Protein AF-A0A7X5TL61-F1 (afdb_monomer_lite)

Foldseek 3Di:
DPPPCLVVLVVLLVVLVVQLCVLCPPPDPVRCVVDPVSVVSNLVSLVSNLVSLVCCCVVPVVVCVVCVVDPSVVSVCPNVVSVVPVPPDPPPDDDDDD

Radius of gyration: 18.01 Å; chains: 1; bounding box: 71×22×37 Å

Secondary structure (DSSP, 8-state):
-----HHHHHHHHHHHHHHHHHHHTT--HHHHHH-HHHHHHHHHHHHHHHHHHHHHHHH-HHHHHH-TTS-HHHHHHHHHHHHHHT------------

Structure (mmCIF, N/CA/C/O backbone):
data_AF-A0A7X5TL61-F1
#
_entry.id   AF-A0A7X5TL61-F1
#
loop_
_atom_site.group_PDB
_atom_site.id
_atom_site.type_symbol
_atom_site.label_atom_id
_atom_site.label_alt_id
_atom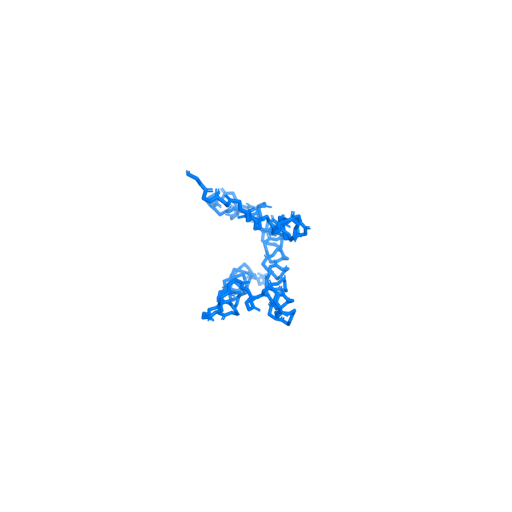_site.label_comp_id
_atom_site.label_asym_id
_atom_site.label_entity_id
_atom_site.label_seq_id
_atom_site.pdbx_PDB_ins_code
_atom_site.Cartn_x
_atom_site.Cartn_y
_atom_site.Cartn_z
_atom_site.occupancy
_atom_site.B_iso_or_equiv
_atom_site.auth_seq_id
_atom_site.auth_comp_id
_atom_site.auth_asym_id
_atom_site.auth_atom_id
_atom_site.pdbx_PDB_model_num
ATOM 1 N N . MET A 1 1 ? 26.045 -5.565 -12.470 1.00 39.50 1 MET A N 1
ATOM 2 C CA . MET A 1 1 ? 24.758 -6.169 -12.860 1.00 39.50 1 MET A CA 1
ATOM 3 C C . MET A 1 1 ? 23.682 -5.258 -12.320 1.00 39.50 1 MET A C 1
ATOM 5 O O . MET A 1 1 ? 23.699 -5.001 -11.126 1.00 39.50 1 MET A O 1
ATOM 9 N N . SER A 1 2 ? 22.846 -4.680 -13.174 1.00 51.00 2 SER A N 1
ATOM 10 C CA . SER A 1 2 ? 21.715 -3.875 -12.716 1.00 51.00 2 SER A CA 1
ATOM 11 C C . SER A 1 2 ? 20.712 -4.841 -12.088 1.00 51.00 2 SER A C 1
ATOM 13 O O . SER A 1 2 ? 20.037 -5.564 -12.815 1.00 51.00 2 SER A O 1
ATOM 15 N N . GLU A 1 3 ? 20.716 -4.960 -10.759 1.00 62.56 3 GLU A N 1
ATOM 16 C CA . GLU A 1 3 ? 19.758 -5.797 -10.031 1.00 62.56 3 GLU A CA 1
ATOM 17 C C . GLU A 1 3 ? 18.344 -5.398 -10.449 1.00 62.56 3 GLU A C 1
ATOM 19 O O . GLU A 1 3 ? 17.948 -4.238 -10.318 1.00 62.56 3 GLU A O 1
ATOM 24 N N . ASN A 1 4 ? 17.604 -6.351 -11.010 1.00 74.31 4 ASN A N 1
ATOM 25 C CA . ASN A 1 4 ? 16.220 -6.129 -11.370 1.00 74.31 4 ASN A CA 1
ATOM 26 C C . ASN A 1 4 ? 15.396 -6.068 -10.079 1.00 74.31 4 ASN A C 1
ATOM 28 O O . ASN A 1 4 ? 15.026 -7.107 -9.548 1.00 74.31 4 ASN A O 1
ATOM 32 N N . ARG A 1 5 ? 15.133 -4.856 -9.586 1.00 85.12 5 ARG A N 1
ATOM 33 C CA . ARG A 1 5 ? 14.358 -4.588 -8.363 1.00 85.12 5 ARG A CA 1
ATOM 34 C C . ARG A 1 5 ? 12.847 -4.617 -8.577 1.00 85.12 5 ARG A C 1
ATOM 36 O O . ARG A 1 5 ? 12.091 -4.397 -7.637 1.00 85.12 5 ARG A O 1
ATOM 43 N N . LEU A 1 6 ? 12.393 -4.880 -9.806 1.00 86.31 6 LEU A N 1
ATOM 44 C CA . LEU A 1 6 ? 10.972 -5.001 -10.126 1.00 86.31 6 LEU A CA 1
ATOM 45 C C . LEU A 1 6 ? 10.249 -6.012 -9.216 1.00 86.31 6 LEU A C 1
ATOM 47 O O . LEU A 1 6 ? 9.216 -5.635 -8.664 1.00 86.31 6 LEU A O 1
ATOM 51 N N . PRO A 1 7 ? 10.761 -7.243 -8.994 1.00 89.56 7 PRO A N 1
ATOM 52 C CA . PRO A 1 7 ? 10.104 -8.200 -8.107 1.00 89.56 7 PRO A CA 1
ATOM 53 C C . PRO A 1 7 ? 10.008 -7.688 -6.667 1.00 89.56 7 PRO A C 1
ATOM 55 O O . PRO A 1 7 ? 8.966 -7.857 -6.043 1.00 89.56 7 PRO A O 1
ATOM 58 N N . ASP A 1 8 ? 11.041 -6.999 -6.172 1.00 90.31 8 ASP A N 1
ATOM 59 C CA . ASP A 1 8 ? 11.046 -6.430 -4.819 1.00 90.31 8 ASP A CA 1
ATOM 60 C C . ASP A 1 8 ? 9.976 -5.342 -4.665 1.00 90.31 8 ASP A C 1
ATOM 62 O O . ASP A 1 8 ? 9.258 -5.302 -3.668 1.00 90.31 8 ASP A O 1
ATOM 66 N N . TYR A 1 9 ? 9.816 -4.472 -5.671 1.00 90.62 9 TYR A N 1
ATOM 67 C CA . TYR A 1 9 ? 8.770 -3.447 -5.652 1.00 90.62 9 TYR A CA 1
ATOM 68 C C . TYR A 1 9 ? 7.369 -4.052 -5.685 1.00 90.62 9 TYR A C 1
ATOM 70 O O . TYR A 1 9 ? 6.502 -3.615 -4.928 1.00 90.62 9 TYR A O 1
ATOM 78 N N . LEU A 1 10 ? 7.146 -5.066 -6.525 1.00 90.31 10 LEU A N 1
ATOM 79 C CA . LEU A 1 10 ? 5.861 -5.760 -6.589 1.00 90.31 10 LEU A CA 1
ATOM 80 C C . LEU A 1 10 ? 5.547 -6.474 -5.271 1.00 90.31 10 LEU A C 1
ATOM 82 O O .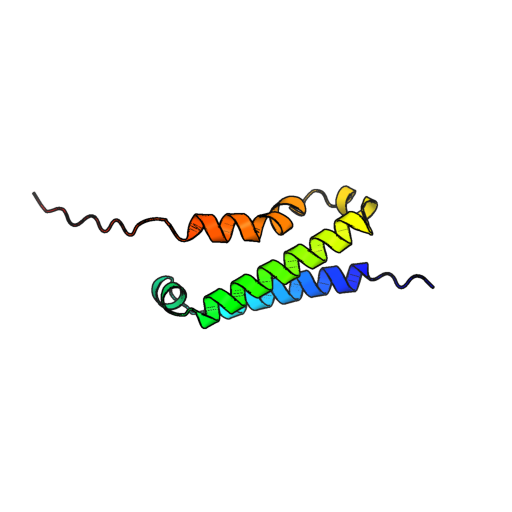 LEU A 1 10 ? 4.414 -6.404 -4.794 1.00 90.31 10 LEU A O 1
ATOM 86 N N . GLU A 1 11 ? 6.546 -7.095 -4.648 1.00 91.94 11 GLU A N 1
ATOM 87 C CA . GLU A 1 11 ? 6.374 -7.758 -3.360 1.00 91.94 11 GLU A CA 1
ATOM 88 C C . GLU A 1 11 ? 6.087 -6.755 -2.239 1.00 91.94 11 GLU A C 1
ATOM 90 O O . GLU A 1 11 ? 5.180 -6.976 -1.441 1.00 91.94 11 GLU A O 1
ATOM 95 N N . HIS A 1 12 ? 6.759 -5.600 -2.219 1.00 91.25 12 HIS A N 1
ATOM 96 C CA . HIS A 1 12 ? 6.447 -4.526 -1.272 1.00 91.25 12 HIS A CA 1
ATOM 97 C C . HIS A 1 12 ? 5.010 -4.018 -1.427 1.00 91.25 12 HIS A C 1
ATOM 99 O O . HIS A 1 12 ? 4.322 -3.805 -0.428 1.00 91.25 12 HIS A O 1
ATOM 105 N N . MET A 1 13 ? 4.529 -3.851 -2.664 1.00 91.19 13 MET A N 1
ATOM 106 C CA . MET A 1 13 ? 3.139 -3.464 -2.921 1.00 91.19 13 MET A CA 1
ATOM 107 C C . MET A 1 13 ? 2.163 -4.531 -2.420 1.00 91.19 13 MET A C 1
ATOM 109 O O . MET A 1 13 ? 1.174 -4.204 -1.764 1.00 91.19 13 MET A O 1
ATOM 113 N N . ARG A 1 14 ? 2.447 -5.808 -2.706 1.00 93.12 14 ARG A N 1
ATOM 114 C CA . ARG A 1 14 ? 1.620 -6.945 -2.286 1.00 93.12 14 ARG A CA 1
ATOM 115 C C . ARG A 1 14 ? 1.563 -7.061 -0.764 1.00 93.12 14 ARG A C 1
ATOM 117 O O . ARG A 1 14 ? 0.478 -7.237 -0.208 1.00 93.12 14 ARG A O 1
ATOM 124 N N . GLN A 1 15 ? 2.707 -6.947 -0.096 1.00 94.56 15 GLN A N 1
ATOM 125 C CA . GLN A 1 15 ? 2.799 -7.038 1.355 1.00 94.56 15 GLN A CA 1
ATOM 126 C C . GLN A 1 15 ? 2.066 -5.873 2.019 1.00 94.56 15 GLN A C 1
ATOM 128 O O . GLN A 1 15 ? 1.196 -6.111 2.847 1.00 94.56 15 GLN A O 1
ATOM 133 N N . ALA A 1 16 ? 2.300 -4.636 1.576 1.00 92.94 16 ALA A N 1
ATOM 134 C CA . ALA A 1 16 ? 1.610 -3.468 2.120 1.00 92.94 16 ALA A CA 1
ATOM 135 C C . ALA A 1 16 ? 0.084 -3.542 1.930 1.00 92.94 16 ALA A C 1
ATOM 137 O O . ALA A 1 16 ? -0.670 -3.183 2.835 1.00 92.94 16 ALA A O 1
ATOM 138 N N . ALA A 1 17 ? -0.389 -4.043 0.783 1.00 90.69 17 ALA A N 1
ATOM 139 C CA . ALA A 1 17 ? -1.817 -4.264 0.552 1.00 90.69 17 ALA A CA 1
ATOM 140 C C . ALA A 1 17 ? -2.389 -5.340 1.489 1.00 90.69 17 ALA A C 1
ATOM 142 O O . ALA A 1 17 ? -3.472 -5.162 2.041 1.00 90.69 17 ALA A O 1
ATOM 143 N N . THR A 1 18 ? -1.641 -6.424 1.704 1.00 94.44 18 THR A N 1
ATOM 144 C CA . THR A 1 18 ? -2.016 -7.495 2.639 1.00 94.44 18 THR A CA 1
ATOM 145 C C . THR A 1 18 ? -2.099 -6.963 4.069 1.00 94.44 18 THR A C 1
ATOM 147 O O . THR A 1 18 ? -3.081 -7.211 4.761 1.00 94.44 18 THR A O 1
ATOM 150 N N . ASP A 1 19 ? -1.115 -6.170 4.490 1.00 93.00 19 ASP A N 1
ATOM 151 C CA . ASP A 1 19 ? -1.082 -5.565 5.820 1.00 93.00 19 ASP A CA 1
ATOM 152 C C . ASP A 1 19 ? -2.256 -4.601 6.015 1.00 93.00 19 ASP A C 1
ATOM 154 O O . ASP A 1 19 ? -2.928 -4.661 7.038 1.00 93.00 19 ASP A O 1
ATOM 158 N N . ALA A 1 20 ? -2.577 -3.776 5.009 1.00 90.38 20 ALA A N 1
ATOM 159 C CA . ALA A 1 20 ? -3.743 -2.893 5.056 1.00 90.38 20 ALA A CA 1
ATOM 160 C C . ALA A 1 20 ? -5.054 -3.668 5.254 1.00 90.38 20 ALA A C 1
ATOM 162 O O . ALA A 1 20 ? -5.888 -3.246 6.052 1.00 90.38 20 ALA A O 1
ATOM 163 N N . CYS A 1 21 ? -5.226 -4.796 4.557 1.00 90.31 21 CYS A N 1
ATOM 164 C CA . CYS A 1 21 ? -6.373 -5.685 4.747 1.00 90.31 21 CYS A CA 1
ATOM 165 C C . CYS A 1 21 ? -6.400 -6.286 6.156 1.00 90.31 21 CYS A C 1
ATOM 167 O O . CYS A 1 21 ? -7.447 -6.272 6.792 1.00 90.31 21 CYS A O 1
ATOM 169 N N . ASN A 1 22 ? -5.259 -6.754 6.660 1.00 93.12 22 ASN A N 1
ATOM 170 C CA . ASN A 1 22 ? -5.158 -7.340 7.997 1.00 93.12 22 ASN A CA 1
ATOM 171 C C . ASN A 1 22 ? -5.438 -6.316 9.103 1.00 93.12 22 ASN A C 1
ATOM 173 O O . ASN A 1 22 ? -6.053 -6.657 10.106 1.00 93.12 22 ASN A O 1
ATOM 177 N N . PHE A 1 23 ? -5.019 -5.061 8.925 1.00 89.38 23 PHE A N 1
ATOM 178 C CA . PHE A 1 23 ? -5.264 -4.002 9.903 1.00 89.38 23 PHE A CA 1
ATOM 179 C C . PHE A 1 23 ? -6.737 -3.658 10.058 1.00 89.38 23 PHE A C 1
ATOM 181 O O . PHE A 1 23 ? -7.101 -3.164 11.112 1.00 89.38 23 PHE A O 1
ATOM 188 N N . VAL A 1 24 ? -7.563 -3.881 9.034 1.00 88.81 24 VAL A N 1
ATOM 189 C CA . VAL A 1 24 ? -9.012 -3.624 9.089 1.00 88.81 24 VAL A CA 1
ATOM 190 C C . VAL A 1 24 ? -9.829 -4.901 9.285 1.00 88.81 24 VAL A C 1
ATOM 192 O O . VAL A 1 24 ? -11.052 -4.827 9.406 1.00 88.81 24 VAL A O 1
ATOM 195 N N . ASP A 1 25 ? -9.179 -6.066 9.308 1.00 91.69 25 ASP A N 1
ATOM 196 C CA . ASP A 1 25 ? -9.850 -7.349 9.474 1.00 91.69 25 ASP A CA 1
ATOM 197 C C . ASP A 1 25 ? -10.462 -7.453 10.876 1.00 91.69 25 ASP A C 1
ATOM 199 O O . ASP A 1 25 ? -9.830 -7.154 11.888 1.00 91.69 25 ASP A O 1
ATOM 203 N N . GLY A 1 26 ? -11.738 -7.830 10.934 1.00 87.56 26 GLY A N 1
ATOM 204 C CA . GLY A 1 26 ? -12.487 -7.919 12.189 1.00 87.56 26 GLY A CA 1
ATOM 205 C C . GLY A 1 26 ? -12.878 -6.581 12.835 1.00 87.56 26 GLY A C 1
ATOM 206 O O . GLY A 1 26 ? -13.568 -6.605 13.854 1.00 87.56 26 GLY A O 1
ATOM 207 N N . LEU A 1 27 ? -12.514 -5.429 12.259 1.00 87.19 27 LEU A N 1
ATOM 208 C CA . LEU A 1 27 ? -12.941 -4.115 12.751 1.00 87.19 27 LEU A CA 1
ATOM 209 C C . LEU A 1 27 ? -14.265 -3.685 12.124 1.00 87.19 27 LEU A C 1
ATOM 211 O O . LEU A 1 27 ? -14.471 -3.768 10.910 1.00 87.19 27 LEU A O 1
ATOM 215 N N . SER A 1 28 ? -15.164 -3.149 12.949 1.00 87.81 28 SER A N 1
ATOM 216 C CA . SER A 1 28 ? -16.319 -2.437 12.420 1.00 87.81 28 SER A CA 1
ATOM 217 C C . SER A 1 28 ? -15.900 -1.068 11.877 1.00 87.81 28 SER A C 1
ATOM 219 O O . SER A 1 28 ? -14.858 -0.511 12.228 1.00 87.81 28 SER A O 1
ATOM 221 N N . LYS A 1 29 ? -16.752 -0.469 11.037 1.00 79.88 29 LYS A N 1
ATOM 222 C CA . LYS A 1 29 ? -16.522 0.894 10.537 1.00 79.88 29 LYS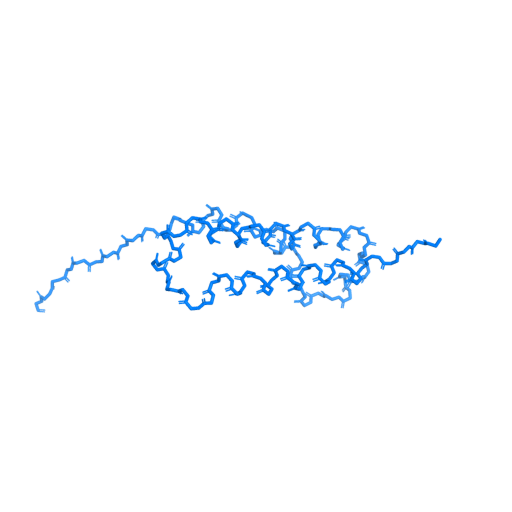 A CA 1
ATOM 223 C C . LYS A 1 29 ? -16.376 1.910 11.677 1.00 79.88 29 LYS A C 1
ATOM 225 O O . LYS A 1 29 ? -15.606 2.853 11.536 1.00 79.88 29 LYS A O 1
ATOM 230 N N . VAL A 1 30 ? -17.131 1.747 12.764 1.00 84.81 30 VAL A N 1
ATOM 231 C CA . VAL A 1 30 ? -17.090 2.667 13.911 1.00 84.81 30 VAL A CA 1
ATOM 232 C C . VAL A 1 30 ? -15.756 2.523 14.637 1.00 84.81 30 VAL A C 1
ATOM 234 O O . VAL A 1 30 ? -15.060 3.521 14.798 1.00 84.81 30 VAL A O 1
ATOM 237 N N . ASP A 1 31 ? -15.346 1.286 14.926 1.00 87.00 31 ASP A N 1
ATOM 238 C CA . ASP A 1 31 ?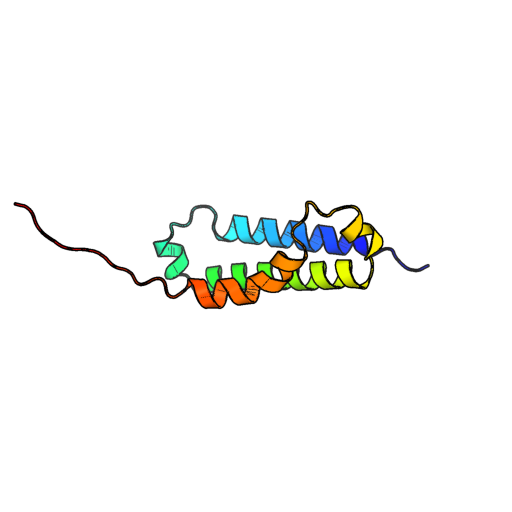 -14.070 1.007 15.595 1.00 87.00 31 ASP A CA 1
ATOM 239 C C . ASP A 1 31 ? -12.883 1.533 14.778 1.00 87.00 31 ASP A C 1
ATOM 241 O O . ASP A 1 31 ? -11.982 2.169 15.318 1.00 87.00 31 ASP A O 1
ATOM 245 N N . PHE A 1 32 ? -12.912 1.360 13.451 1.00 85.38 32 PHE A N 1
ATOM 246 C CA . PHE A 1 32 ? -11.888 1.914 12.564 1.00 85.38 32 PHE A CA 1
ATOM 247 C C . PHE A 1 32 ? -11.825 3.446 12.619 1.00 85.38 32 PHE A C 1
ATOM 249 O O . PHE A 1 32 ? -10.737 4.018 12.599 1.00 85.38 32 PHE A O 1
ATOM 256 N N . LEU A 1 33 ? -12.972 4.131 12.675 1.00 83.44 33 LEU A N 1
ATOM 257 C CA . LEU A 1 33 ? -13.026 5.597 12.722 1.00 83.44 33 LEU A CA 1
ATOM 258 C C . LEU A 1 33 ? -12.551 6.167 14.065 1.00 83.44 33 LEU A C 1
ATOM 260 O O . LEU A 1 33 ? -12.034 7.288 14.096 1.00 83.44 33 LEU A O 1
ATOM 264 N N . GLU A 1 34 ? -12.683 5.408 15.150 1.00 89.31 34 GLU A N 1
ATOM 265 C CA . GLU A 1 34 ? -12.194 5.790 16.477 1.00 89.31 34 GLU A CA 1
ATOM 266 C C . GLU A 1 34 ? -10.720 5.402 16.695 1.00 89.31 34 GLU A C 1
ATOM 268 O O . GLU A 1 34 ? -9.993 6.099 17.412 1.00 89.31 3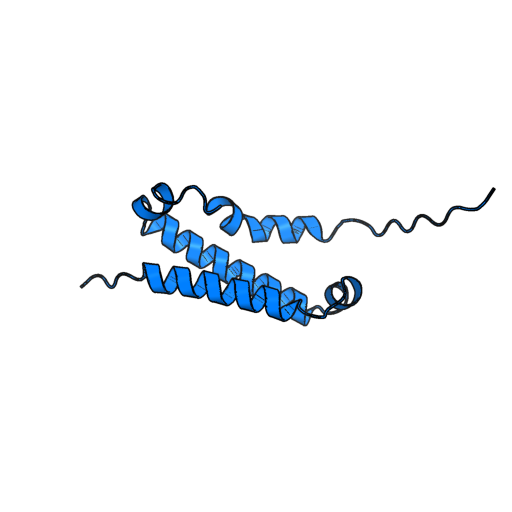4 GLU A O 1
ATOM 273 N N . ASP A 1 35 ? -10.231 4.366 16.008 1.00 88.75 35 ASP A N 1
ATOM 274 C CA . ASP A 1 35 ? -8.842 3.919 16.080 1.00 88.75 35 ASP A CA 1
ATOM 275 C C . ASP A 1 35 ? -7.921 4.654 15.090 1.00 88.75 35 ASP A C 1
ATOM 277 O O . ASP A 1 35 ? -7.648 4.236 13.958 1.00 88.75 35 ASP A O 1
ATOM 281 N N . LYS A 1 36 ? -7.358 5.764 15.574 1.00 89.25 36 LYS A N 1
ATOM 282 C CA . LYS A 1 36 ? -6.352 6.544 14.841 1.00 89.25 36 LYS A CA 1
ATOM 283 C C . LYS A 1 36 ? -5.077 5.757 14.537 1.00 89.25 36 LYS A C 1
ATOM 285 O O . LYS A 1 36 ? -4.423 6.072 13.547 1.00 89.25 36 LYS A O 1
ATOM 290 N N . CYS A 1 37 ? -4.692 4.789 15.367 1.00 90.12 37 CYS A N 1
ATOM 291 C CA . CYS A 1 37 ? -3.480 4.002 15.143 1.00 90.12 37 CYS A CA 1
ATOM 292 C C . CYS A 1 37 ? -3.648 3.142 13.889 1.00 90.12 37 CYS A C 1
ATOM 294 O O . CYS A 1 37 ? -2.825 3.200 12.974 1.00 90.12 37 CYS A O 1
ATOM 296 N N . THR A 1 38 ? -4.782 2.448 13.800 1.00 89.81 38 THR A N 1
ATOM 297 C CA . THR A 1 38 ? -5.140 1.622 12.645 1.00 89.81 38 THR A CA 1
ATOM 298 C C . THR A 1 38 ? -5.311 2.458 11.379 1.00 89.81 38 THR A C 1
ATOM 300 O O . THR A 1 38 ? -4.794 2.093 10.323 1.00 89.81 38 THR A O 1
ATOM 303 N N . GLN A 1 39 ? -5.937 3.638 11.468 1.00 87.69 39 GLN A N 1
ATOM 304 C CA . GLN A 1 39 ? -6.004 4.565 10.331 1.00 87.69 39 GLN A CA 1
ATOM 305 C C . GLN A 1 39 ? -4.614 4.962 9.824 1.00 87.69 39 GLN A C 1
ATOM 307 O O . GLN A 1 39 ? -4.369 4.924 8.620 1.00 87.69 39 GLN A O 1
ATOM 312 N N . GLN A 1 40 ? -3.691 5.323 10.721 1.00 88.94 40 GLN A N 1
ATOM 313 C CA . GLN A 1 40 ? -2.321 5.675 10.338 1.00 88.94 40 GLN A CA 1
ATOM 314 C C . GLN A 1 40 ? -1.583 4.483 9.720 1.00 88.94 40 GLN A C 1
ATOM 316 O O . GLN A 1 40 ? -0.909 4.657 8.707 1.00 88.94 40 GLN A O 1
ATOM 321 N N . ALA A 1 41 ? -1.751 3.275 10.264 1.00 91.31 41 ALA A N 1
ATOM 322 C CA . ALA A 1 41 ? -1.156 2.059 9.714 1.00 91.31 41 ALA A CA 1
ATOM 323 C C . ALA A 1 41 ? -1.627 1.798 8.272 1.00 91.31 41 ALA A C 1
ATOM 325 O O . ALA A 1 41 ? -0.808 1.620 7.371 1.00 91.31 41 ALA A O 1
ATOM 326 N N . VAL A 1 42 ? -2.937 1.891 8.025 1.00 89.88 42 VAL A N 1
ATOM 327 C CA . VAL A 1 42 ? -3.530 1.746 6.687 1.00 89.88 42 VAL A CA 1
ATOM 328 C C . VAL A 1 42 ? -3.046 2.844 5.731 1.00 89.88 42 VAL A C 1
ATOM 330 O O . VAL A 1 42 ? -2.699 2.562 4.583 1.00 89.88 42 VAL A O 1
ATOM 333 N N . ILE A 1 43 ? -2.966 4.096 6.192 1.00 88.81 43 ILE A N 1
ATOM 334 C CA . ILE A 1 43 ? -2.426 5.211 5.398 1.00 88.81 43 ILE A CA 1
ATOM 335 C C . ILE A 1 43 ? -0.966 4.951 5.010 1.00 88.81 43 ILE A C 1
ATOM 337 O O . ILE A 1 43 ? -0.599 5.178 3.854 1.00 88.81 43 ILE A O 1
ATOM 341 N N . MET A 1 44 ? -0.139 4.445 5.930 1.00 90.31 44 MET A N 1
ATOM 342 C CA . MET A 1 44 ? 1.253 4.119 5.619 1.00 90.31 44 MET A CA 1
ATOM 343 C C . MET A 1 44 ? 1.367 2.997 4.592 1.00 90.31 44 MET A C 1
ATOM 345 O O . MET A 1 44 ? 2.167 3.126 3.663 1.00 90.31 44 MET A O 1
ATOM 349 N N . SER A 1 45 ? 0.533 1.960 4.679 1.00 91.44 45 SER A N 1
ATOM 350 C CA . SER A 1 45 ? 0.473 0.922 3.646 1.00 91.44 45 SER A CA 1
ATOM 351 C C . SER A 1 45 ? 0.189 1.511 2.262 1.00 91.44 45 SER A C 1
ATOM 353 O O . SER A 1 45 ? 0.864 1.170 1.290 1.00 91.44 45 SER A O 1
ATOM 355 N N . PHE A 1 46 ? -0.739 2.465 2.151 1.00 88.50 46 PHE A N 1
ATOM 356 C CA . PHE A 1 46 ? -1.011 3.132 0.875 1.00 88.50 46 PHE A CA 1
ATOM 357 C C . PHE A 1 46 ? 0.158 3.980 0.361 1.00 88.50 46 PHE A C 1
ATOM 359 O O . PHE A 1 46 ? 0.382 4.030 -0.850 1.00 88.50 46 PHE A O 1
ATOM 366 N N . ILE A 1 47 ? 0.920 4.623 1.249 1.00 89.00 47 ILE A N 1
ATOM 367 C CA . ILE A 1 47 ? 2.122 5.381 0.868 1.00 89.00 47 ILE A CA 1
ATOM 368 C C . ILE A 1 47 ? 3.183 4.444 0.283 1.00 89.00 47 ILE A C 1
ATOM 370 O O . ILE A 1 47 ? 3.731 4.746 -0.778 1.00 89.00 47 ILE A O 1
ATOM 374 N N . ILE A 1 48 ? 3.420 3.292 0.917 1.00 90.50 48 ILE A N 1
ATOM 375 C CA . ILE A 1 48 ? 4.382 2.285 0.443 1.00 90.50 48 ILE A CA 1
ATOM 376 C C . ILE A 1 48 ? 3.991 1.779 -0.950 1.00 90.50 48 ILE A C 1
ATOM 378 O O . ILE A 1 48 ? 4.831 1.735 -1.851 1.00 90.50 48 ILE A O 1
ATOM 382 N N . ILE A 1 49 ? 2.707 1.461 -1.156 1.00 91.00 49 ILE A N 1
ATOM 383 C CA . ILE A 1 49 ? 2.190 1.025 -2.461 1.00 91.00 49 ILE A CA 1
ATOM 384 C C . ILE A 1 49 ? 2.414 2.109 -3.521 1.00 91.00 49 ILE A C 1
ATOM 386 O O . ILE A 1 49 ? 2.882 1.807 -4.618 1.00 91.00 49 ILE A O 1
ATOM 390 N N . GLY A 1 50 ? 2.103 3.371 -3.208 1.00 90.06 50 GLY A N 1
ATOM 391 C CA . GLY A 1 50 ? 2.272 4.490 -4.136 1.00 90.06 50 GLY A CA 1
ATOM 392 C C . GLY A 1 50 ? 3.735 4.743 -4.513 1.00 90.06 50 GLY A C 1
ATOM 393 O O . GLY A 1 50 ? 4.041 4.964 -5.687 1.00 90.06 50 GLY A O 1
ATOM 394 N N . GLU A 1 51 ? 4.653 4.672 -3.548 1.00 90.31 51 GLU A N 1
ATOM 395 C CA . GLU A 1 51 ? 6.087 4.849 -3.795 1.00 90.31 51 GLU A CA 1
ATOM 396 C C . GLU A 1 51 ? 6.649 3.724 -4.675 1.00 90.31 51 GLU A C 1
ATOM 398 O O . GLU A 1 51 ? 7.351 3.990 -5.654 1.00 90.31 51 GLU A O 1
ATOM 403 N N . ALA A 1 52 ? 6.304 2.472 -4.371 1.00 91.25 52 ALA A N 1
ATOM 404 C CA . ALA A 1 52 ? 6.722 1.324 -5.167 1.00 91.25 52 ALA A CA 1
ATOM 405 C C . ALA A 1 52 ? 6.134 1.380 -6.588 1.00 91.25 52 ALA A C 1
ATOM 407 O O . ALA A 1 52 ? 6.877 1.224 -7.555 1.00 91.25 52 ALA A O 1
ATOM 408 N N . ALA A 1 53 ? 4.849 1.719 -6.737 1.00 90.38 53 ALA A N 1
ATOM 409 C CA . ALA A 1 53 ? 4.220 1.915 -8.044 1.00 90.38 53 ALA A CA 1
ATOM 410 C C . ALA A 1 53 ? 4.912 3.015 -8.868 1.00 90.38 53 ALA A C 1
ATOM 412 O O . ALA A 1 53 ? 5.106 2.847 -10.070 1.00 90.38 53 ALA A O 1
ATOM 413 N N . THR A 1 54 ? 5.332 4.115 -8.232 1.00 90.00 54 THR A N 1
ATOM 414 C CA . THR A 1 54 ? 6.093 5.191 -8.895 1.00 90.00 54 THR A CA 1
ATOM 415 C C . THR A 1 54 ? 7.419 4.667 -9.435 1.00 90.00 54 THR A C 1
ATOM 417 O O . THR A 1 54 ? 7.718 4.840 -10.611 1.00 90.00 54 THR A O 1
ATOM 420 N N . LYS A 1 55 ? 8.185 3.950 -8.603 1.00 90.69 55 LYS A N 1
ATOM 421 C CA . LYS A 1 55 ? 9.472 3.360 -8.999 1.00 90.69 55 LYS A CA 1
ATOM 422 C C . LYS A 1 55 ? 9.321 2.353 -10.139 1.00 90.69 55 LYS A C 1
ATOM 424 O O . LYS A 1 55 ? 10.176 2.301 -11.019 1.00 90.69 55 LYS A O 1
ATOM 429 N N . VAL A 1 56 ? 8.232 1.582 -10.147 1.00 90.88 56 VAL A N 1
ATOM 430 C CA . VAL A 1 56 ? 7.915 0.644 -11.232 1.00 90.88 56 VAL A CA 1
ATOM 431 C C . VAL A 1 56 ? 7.558 1.387 -12.520 1.00 90.88 56 VAL A C 1
ATOM 433 O O . VAL A 1 56 ? 8.089 1.043 -13.570 1.00 90.88 56 VAL A O 1
ATOM 436 N N . MET A 1 57 ? 6.725 2.428 -12.464 1.00 89.19 57 MET A N 1
ATOM 437 C CA . MET A 1 57 ? 6.397 3.225 -13.653 1.00 89.19 57 MET A CA 1
ATOM 438 C C . MET A 1 57 ? 7.609 3.966 -14.228 1.00 89.19 57 MET A C 1
ATOM 440 O O . MET A 1 57 ? 7.740 4.017 -15.446 1.00 89.19 57 MET A O 1
ATOM 444 N N . ASP A 1 58 ? 8.486 4.512 -13.382 1.00 89.75 58 ASP A N 1
ATOM 445 C CA . ASP A 1 58 ? 9.655 5.283 -13.826 1.00 89.75 58 ASP A CA 1
ATOM 446 C C . ASP A 1 58 ? 10.793 4.380 -14.326 1.00 89.75 58 ASP A C 1
ATOM 448 O O . ASP A 1 58 ? 11.479 4.712 -15.292 1.00 89.75 58 ASP A O 1
ATOM 452 N N . GLY A 1 59 ? 11.016 3.240 -13.662 1.00 89.56 59 GLY A N 1
ATOM 453 C CA . GLY A 1 59 ? 12.108 2.315 -13.977 1.00 89.56 59 GLY A CA 1
ATOM 454 C C . GLY A 1 59 ? 11.748 1.213 -14.974 1.00 89.56 59 GLY A C 1
ATOM 455 O O . GLY A 1 59 ? 12.642 0.652 -15.603 1.00 89.56 59 GLY A O 1
ATOM 456 N N . TYR A 1 60 ? 10.459 0.890 -15.118 1.00 89.94 60 TYR A N 1
ATOM 457 C CA . TYR A 1 60 ? 9.963 -0.270 -15.865 1.00 89.94 60 TYR A CA 1
ATOM 458 C C . TYR A 1 60 ? 8.708 0.075 -16.682 1.00 89.94 60 TYR A C 1
ATOM 460 O O . TYR A 1 60 ? 7.685 -0.615 -16.631 1.00 89.94 60 TYR A O 1
ATOM 468 N N . THR A 1 61 ? 8.782 1.142 -17.481 1.00 87.06 61 THR A N 1
ATOM 469 C CA . THR A 1 61 ? 7.674 1.610 -18.329 1.00 87.06 61 THR A CA 1
ATOM 470 C C . THR A 1 61 ? 7.116 0.511 -19.235 1.00 87.06 61 THR A C 1
ATOM 472 O O . THR A 1 61 ? 5.901 0.364 -19.329 1.00 87.06 61 THR A O 1
ATOM 475 N N . GLU A 1 62 ? 7.972 -0.307 -19.852 1.00 89.88 62 GLU A N 1
ATOM 476 C CA . GLU A 1 62 ? 7.547 -1.416 -20.723 1.00 89.88 62 GLU A CA 1
ATOM 477 C C . GLU A 1 62 ? 6.687 -2.443 -19.971 1.00 89.88 62 GLU A C 1
ATOM 479 O O . GLU A 1 62 ? 5.688 -2.920 -20.502 1.00 89.88 62 GLU A O 1
ATOM 484 N N . PHE A 1 63 ? 7.015 -2.724 -18.705 1.00 89.44 63 PHE A N 1
ATOM 485 C CA . PHE A 1 63 ? 6.233 -3.624 -17.858 1.00 89.44 63 PHE A CA 1
ATOM 486 C C . PHE A 1 63 ? 4.858 -3.033 -17.529 1.00 89.44 63 PHE A C 1
ATOM 488 O O . PHE A 1 63 ? 3.840 -3.706 -17.660 1.00 89.44 63 PHE A O 1
ATOM 495 N N . THR A 1 64 ? 4.802 -1.754 -17.154 1.00 88.88 64 THR A N 1
ATOM 496 C CA . THR A 1 64 ? 3.516 -1.101 -16.843 1.00 88.88 64 THR A CA 1
ATOM 497 C C . THR A 1 64 ? 2.615 -0.951 -18.067 1.00 88.88 64 THR A C 1
ATOM 499 O O . THR A 1 64 ? 1.397 -1.050 -17.940 1.00 88.88 64 THR A O 1
ATOM 502 N N . GLN A 1 65 ? 3.192 -0.775 -19.260 1.00 89.06 65 GLN A N 1
ATOM 503 C CA . GLN A 1 65 ? 2.452 -0.777 -20.525 1.00 89.06 65 GLN A CA 1
ATOM 504 C C . GLN A 1 65 ? 1.965 -2.172 -20.926 1.00 89.06 65 GLN A C 1
ATOM 506 O O . GLN A 1 65 ? 0.891 -2.282 -21.515 1.00 89.06 65 GLN A O 1
ATOM 511 N N . ALA A 1 66 ? 2.724 -3.221 -20.601 1.00 92.81 66 ALA A N 1
ATOM 512 C CA . ALA A 1 66 ? 2.313 -4.608 -20.806 1.00 92.81 66 ALA A CA 1
ATOM 513 C C . ALA A 1 66 ? 1.195 -5.050 -19.844 1.00 92.81 66 ALA A C 1
ATOM 515 O O . ALA A 1 66 ? 0.450 -5.967 -20.179 1.00 92.81 66 ALA A O 1
ATOM 516 N N . HIS A 1 67 ? 1.055 -4.372 -18.698 1.00 89.62 67 HIS A N 1
ATOM 517 C CA . HIS A 1 67 ? 0.045 -4.642 -17.670 1.00 89.62 67 HIS A CA 1
ATOM 518 C C . HIS A 1 67 ? -0.907 -3.452 -17.430 1.00 89.62 67 HIS A C 1
ATOM 520 O O . HIS A 1 67 ? -0.907 -2.865 -16.338 1.00 89.62 67 HIS A O 1
ATOM 526 N N . PRO A 1 68 ? -1.721 -3.053 -18.429 1.00 87.62 68 PRO A N 1
ATOM 527 C CA . PRO A 1 68 ? -2.668 -1.946 -18.297 1.00 87.62 68 PRO A CA 1
ATOM 528 C C . PRO A 1 68 ? -3.870 -2.270 -17.393 1.00 87.62 68 PRO A C 1
ATOM 530 O O . PRO A 1 68 ? -4.591 -1.357 -16.993 1.00 87.62 68 PRO A O 1
ATOM 533 N N . GLU A 1 69 ? -4.105 -3.545 -17.069 1.00 88.56 69 GLU A N 1
ATOM 534 C CA . GLU A 1 69 ? -5.134 -3.991 -16.125 1.00 88.56 69 GLU A CA 1
ATOM 535 C C . GLU A 1 69 ? -4.861 -3.528 -14.690 1.00 88.56 69 GLU A C 1
ATOM 537 O O . GLU A 1 69 ? -5.789 -3.386 -13.891 1.00 88.56 69 GLU A O 1
ATOM 542 N N . VAL A 1 70 ? -3.595 -3.263 -14.361 1.00 86.06 70 VAL A N 1
ATOM 543 C CA . VAL A 1 70 ? -3.207 -2.761 -13.048 1.00 86.06 70 VAL A CA 1
ATOM 544 C C . VAL A 1 70 ? -3.399 -1.239 -13.025 1.00 86.06 70 VAL A C 1
ATOM 546 O O . VAL A 1 70 ? -2.844 -0.523 -13.862 1.00 86.06 70 VAL A O 1
ATOM 549 N N . PRO A 1 71 ? -4.154 -0.687 -12.058 1.00 85.25 71 PRO A N 1
ATOM 550 C CA . PRO A 1 71 ? -4.472 0.737 -12.022 1.00 85.25 71 PRO A CA 1
ATOM 551 C C . PRO A 1 71 ? -3.318 1.564 -11.428 1.00 85.25 71 PRO A C 1
ATOM 553 O O . PRO A 1 71 ? -3.488 2.255 -10.421 1.00 85.25 71 PRO A O 1
ATOM 556 N N . TRP A 1 72 ? -2.141 1.531 -12.065 1.00 86.25 72 TRP A N 1
ATOM 557 C CA . TRP A 1 72 ? -0.904 2.167 -11.592 1.00 86.25 72 TRP A CA 1
ATOM 558 C C . TRP A 1 72 ? -1.117 3.623 -11.174 1.00 86.25 72 TRP A C 1
ATOM 560 O O . TRP A 1 72 ? -0.800 3.997 -10.050 1.00 86.25 72 TRP A O 1
ATOM 570 N N . ARG A 1 73 ? -1.764 4.428 -12.032 1.00 82.56 73 ARG A N 1
ATOM 571 C CA . ARG A 1 73 ? -2.065 5.850 -11.772 1.00 82.56 73 ARG A CA 1
ATOM 572 C C . ARG A 1 73 ? -2.965 6.069 -10.557 1.00 82.56 73 ARG A C 1
ATOM 574 O O . ARG A 1 73 ? -2.792 7.043 -9.827 1.00 82.56 73 ARG A O 1
ATOM 581 N N . SER A 1 74 ? -3.926 5.176 -10.331 1.00 80.75 74 SER A N 1
ATOM 582 C CA . SER A 1 74 ? -4.810 5.256 -9.168 1.00 80.75 74 SER A CA 1
ATOM 583 C C . SER A 1 74 ? -4.055 4.975 -7.876 1.00 80.75 74 SER A C 1
ATOM 585 O O . SER A 1 74 ? -4.375 5.597 -6.866 1.00 80.75 74 SER A O 1
ATOM 587 N N . MET A 1 75 ? -3.030 4.116 -7.912 1.00 82.62 75 MET A N 1
ATOM 588 C CA . MET A 1 75 ? -2.211 3.802 -6.740 1.00 82.62 75 MET A CA 1
ATOM 589 C C . MET A 1 75 ? -1.429 5.018 -6.230 1.00 82.62 75 MET A C 1
ATOM 591 O O . MET A 1 75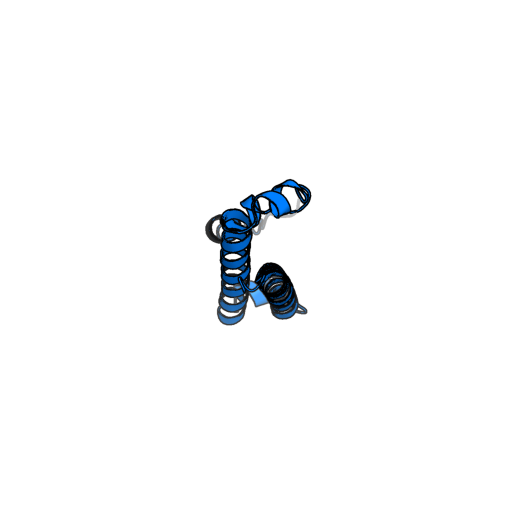 ? -1.403 5.246 -5.023 1.00 82.62 75 MET A O 1
ATOM 595 N N . LEU A 1 76 ? -0.906 5.876 -7.117 1.00 76.75 76 LEU A N 1
ATOM 596 C CA . LEU A 1 76 ? -0.304 7.157 -6.700 1.00 76.75 76 LEU A CA 1
ATOM 597 C C . LEU A 1 76 ? -1.345 8.131 -6.130 1.00 76.75 76 LEU A C 1
ATOM 599 O O . LEU A 1 76 ? -1.054 8.930 -5.241 1.00 76.75 76 LEU A O 1
ATOM 603 N N . GLY A 1 77 ? -2.571 8.074 -6.655 1.00 67.00 77 GLY A N 1
ATOM 604 C CA . GLY A 1 77 ? -3.669 8.958 -6.274 1.00 67.00 77 GLY A CA 1
ATOM 605 C C . GLY A 1 77 ? -4.357 8.603 -4.953 1.00 67.00 77 GLY A C 1
ATOM 606 O O . GLY A 1 77 ? -5.161 9.404 -4.471 1.00 67.00 77 GLY A O 1
ATOM 607 N N . MET A 1 78 ? -4.066 7.445 -4.342 1.00 67.75 78 MET A N 1
ATOM 608 C CA . MET A 1 78 ? -4.765 6.989 -3.130 1.00 67.75 78 MET A CA 1
ATOM 609 C C . MET A 1 78 ? -4.595 7.953 -1.949 1.00 67.75 78 MET A C 1
ATOM 611 O O . MET A 1 78 ? -5.563 8.199 -1.230 1.00 67.75 78 MET A O 1
ATOM 615 N N . ARG A 1 79 ? -3.440 8.624 -1.830 1.00 55.66 79 ARG A N 1
ATOM 616 C CA . ARG A 1 79 ? -3.223 9.684 -0.826 1.00 55.66 79 ARG A CA 1
ATOM 617 C C . ARG A 1 79 ? -4.258 10.814 -0.928 1.00 55.66 79 ARG A C 1
ATOM 619 O O . ARG A 1 79 ? -4.710 11.333 0.088 1.00 55.66 79 ARG A O 1
ATOM 626 N N . ASN A 1 80 ? -4.655 11.185 -2.148 1.00 49.19 80 ASN A N 1
ATOM 627 C CA . ASN A 1 80 ? -5.602 12.280 -2.379 1.00 49.19 80 ASN A CA 1
ATOM 628 C C . ASN A 1 80 ? -7.053 11.860 -2.109 1.00 49.19 80 ASN A C 1
ATOM 630 O O . ASN A 1 80 ? -7.858 12.679 -1.676 1.00 49.19 80 ASN A O 1
ATOM 634 N N . ARG A 1 81 ? -7.397 10.585 -2.334 1.00 53.56 81 ARG A N 1
ATOM 635 C CA . ARG A 1 81 ? -8.764 10.082 -2.130 1.00 53.56 81 ARG A CA 1
ATOM 636 C C . ARG A 1 81 ? -9.080 9.849 -0.656 1.00 53.56 81 ARG A C 1
ATOM 638 O O . ARG A 1 81 ? -10.186 10.147 -0.219 1.00 53.56 81 ARG A O 1
ATOM 645 N N . ILE A 1 82 ? -8.088 9.398 0.107 1.00 54.03 82 ILE A N 1
ATOM 646 C CA . ILE A 1 82 ? -8.177 9.232 1.560 1.00 54.03 82 ILE A CA 1
ATOM 647 C C . ILE A 1 82 ? -8.406 10.593 2.235 1.00 54.03 82 ILE A C 1
ATOM 649 O O . ILE A 1 82 ? -9.316 10.724 3.042 1.00 54.03 82 ILE A O 1
ATOM 653 N N . ALA A 1 83 ? -7.706 11.648 1.808 1.00 45.62 83 ALA A N 1
ATOM 654 C CA . ALA A 1 83 ? -7.914 13.003 2.331 1.00 45.62 83 ALA A CA 1
ATOM 655 C C . ALA A 1 83 ? -9.307 13.604 2.025 1.00 45.62 83 ALA A C 1
ATOM 657 O O . ALA A 1 83 ? -9.766 14.475 2.759 1.00 45.62 83 ALA A O 1
ATOM 658 N N . HIS A 1 84 ? -9.986 13.162 0.960 1.00 47.97 84 HIS A N 1
ATOM 659 C CA . HIS A 1 84 ? -11.329 13.637 0.590 1.00 47.97 84 HIS A CA 1
ATOM 660 C C . HIS A 1 84 ? -12.476 12.770 1.136 1.00 47.97 84 HIS A C 1
ATOM 662 O O . HIS A 1 84 ? -13.585 13.269 1.292 1.00 47.97 84 HIS A O 1
ATOM 668 N N . GLY A 1 85 ? -12.238 11.490 1.440 1.00 44.62 85 GLY A N 1
ATOM 669 C CA . GLY A 1 85 ? -13.275 10.552 1.889 1.00 44.62 85 GLY A CA 1
ATOM 670 C C . GLY A 1 85 ? -13.631 10.617 3.379 1.00 44.62 85 GLY A C 1
ATOM 671 O O . GLY A 1 85 ? -14.665 10.082 3.766 1.00 44.62 85 GLY A O 1
ATOM 672 N N . TYR A 1 86 ? -12.822 11.275 4.218 1.00 48.69 86 TYR A N 1
ATOM 673 C CA . TYR A 1 86 ? -13.103 11.402 5.660 1.00 48.69 86 TYR A CA 1
ATOM 674 C C . TYR A 1 86 ? -14.185 12.437 6.005 1.00 48.69 86 TYR A C 1
ATOM 676 O O . TYR A 1 86 ? -14.559 12.561 7.167 1.00 48.69 86 TYR A O 1
ATOM 684 N N . TYR A 1 87 ? -14.710 13.158 5.010 1.00 41.06 87 TYR A N 1
ATOM 685 C CA . TYR A 1 87 ? -15.783 14.138 5.174 1.00 41.06 87 TYR A CA 1
ATOM 686 C C . TYR A 1 87 ? -17.044 13.689 4.427 1.00 41.06 87 TYR A C 1
ATOM 688 O O . TYR A 1 87 ? -17.566 14.388 3.568 1.00 41.06 87 TYR A O 1
ATOM 696 N N . THR A 1 88 ? -17.541 12.488 4.719 1.00 44.69 88 THR A N 1
ATOM 697 C CA . THR A 1 88 ? -18.951 12.190 4.441 1.00 44.69 88 THR A CA 1
ATOM 698 C C . THR A 1 88 ? -19.667 12.150 5.770 1.00 44.69 88 THR A C 1
ATOM 700 O O . THR A 1 88 ? -19.612 11.166 6.509 1.00 44.69 88 THR A O 1
ATOM 703 N N . GLU A 1 89 ? -20.244 13.304 6.063 1.00 43.69 89 GLU A N 1
ATOM 704 C CA . GLU A 1 89 ? -21.104 13.636 7.178 1.00 43.69 89 GLU A CA 1
ATOM 705 C C . GLU A 1 89 ? -21.971 12.447 7.598 1.00 43.69 89 GLU A C 1
ATOM 707 O O . GLU A 1 89 ? -22.692 11.847 6.794 1.00 43.69 89 GLU A O 1
ATOM 712 N N . GLY A 1 90 ? -21.909 12.120 8.888 1.00 48.06 90 GLY A N 1
ATOM 713 C CA . GLY A 1 90 ? -22.943 11.337 9.532 1.00 48.06 90 GLY A CA 1
ATOM 714 C C . GLY A 1 90 ? -24.255 12.099 9.429 1.00 48.06 90 GLY A C 1
ATOM 715 O O . GLY A 1 90 ? -24.556 12.940 10.266 1.00 48.06 90 GLY A O 1
ATOM 716 N N . THR A 1 91 ? -25.053 11.794 8.415 1.00 43.59 91 THR A N 1
ATOM 717 C CA . THR A 1 91 ? -26.479 12.089 8.449 1.00 43.59 91 THR A CA 1
ATOM 718 C C . THR A 1 91 ? -27.180 10.836 8.948 1.00 43.59 91 THR A C 1
ATOM 720 O O . THR A 1 91 ? -27.743 10.041 8.203 1.00 43.59 91 THR A O 1
ATOM 723 N N . CYS A 1 92 ? -27.150 10.659 10.273 1.00 42.41 92 CYS A N 1
ATOM 724 C CA . CYS A 1 92 ? -28.325 10.108 10.930 1.00 42.41 92 CYS A CA 1
ATOM 725 C C . CYS A 1 92 ? -29.500 10.981 10.482 1.00 42.41 92 CYS A C 1
ATOM 727 O O . CYS A 1 92 ? -29.529 12.170 10.792 1.00 42.41 92 CYS A O 1
ATOM 729 N N . GLN A 1 93 ? -30.447 10.415 9.741 1.00 42.16 93 GLN A N 1
ATOM 730 C CA . GLN A 1 93 ? -31.791 10.971 9.688 1.00 42.16 93 GLN A CA 1
ATOM 731 C C . GLN A 1 93 ? -32.580 10.394 10.869 1.00 42.16 93 GLN A C 1
ATOM 733 O O . GLN A 1 93 ? -32.985 9.233 10.805 1.00 42.16 93 GLN A O 1
ATOM 738 N N . PRO A 1 94 ? -32.832 11.153 11.950 1.00 53.03 94 PRO A N 1
ATOM 739 C CA . PRO A 1 94 ? -33.952 10.875 12.825 1.00 53.03 94 PRO A CA 1
ATOM 740 C C . PRO A 1 94 ? -35.175 11.610 12.259 1.00 53.03 94 PRO A C 1
ATOM 742 O O . PRO A 1 94 ? -35.211 12.837 12.204 1.00 53.03 94 PRO A O 1
ATOM 745 N N . GLY A 1 95 ? -36.185 10.870 11.815 1.00 47.06 95 GLY A N 1
ATOM 746 C CA . GLY A 1 95 ? -37.436 11.463 11.338 1.00 47.06 95 GLY A CA 1
ATOM 747 C C . GLY A 1 95 ? -38.493 10.399 11.094 1.00 47.06 95 GLY A C 1
ATOM 748 O O . GLY A 1 95 ? -38.655 9.934 9.978 1.00 47.06 95 GLY A O 1
ATOM 749 N N . HIS A 1 96 ? -39.047 9.865 12.181 1.00 47.34 96 HIS A N 1
ATOM 750 C CA . HIS A 1 96 ? -40.457 10.025 12.550 1.00 47.34 96 HIS A CA 1
ATOM 751 C C . HIS A 1 96 ? -41.459 9.337 11.613 1.00 47.34 96 HIS A C 1
ATOM 753 O O . HIS A 1 96 ? -41.828 9.835 10.556 1.00 47.34 96 HIS A O 1
ATOM 759 N N . THR A 1 97 ? -41.934 8.201 12.121 1.00 49.31 97 THR A N 1
ATOM 760 C CA . THR A 1 97 ? -43.333 7.756 12.115 1.00 49.31 97 THR A CA 1
ATOM 761 C C . THR A 1 97 ? -44.359 8.804 11.677 1.00 49.31 97 THR A C 1
ATOM 763 O O . THR A 1 97 ? -44.512 9.836 12.338 1.00 49.31 97 THR A O 1
ATOM 766 N N . SER A 1 98 ? -45.157 8.457 10.671 1.00 50.31 98 SER A N 1
ATOM 767 C CA . SER A 1 98 ? -46.620 8.609 10.649 1.00 50.31 98 SER A CA 1
ATOM 768 C C . SER A 1 98 ? -47.199 7.651 9.618 1.00 50.31 98 SER A C 1
ATOM 770 O O . SER A 1 98 ? -46.574 7.517 8.543 1.00 50.31 98 SER A O 1
#

Organism: NCBI:txid1123042

pLDDT: mean 78.74, std 17.72, range [39.5, 94.56]

Sequence (98 aa):
MSENRLPDYLEHMRQAATDACNFVDGLSKVDFLEDKCTQQAVIMSFIIIGEAATKVMDGYTEFTQAHPEVPWRSMLGMRNRIAHGYYTEGTCQPGHTS

InterPro domains:
  IPR008201 Ribonuclease HepT-like [PF01934] (13-87)